Protein AF-A0A9W9YBK8-F1 (afdb_monomer)

pLDDT: mean 87.6, std 11.8, range [41.81, 98.38]

Sequence (133 aa):
MKNLILNNDNARAKYKDNEAVKKGFDMFDSCMDEERIENLGAAPLFELIKEYGSWNVTDGNWTEESWDFMDTFVKIQKHLSIAPLFNMYVSADLKDSTKNIIVLDQSGLAISPEAFLKNTSYHIKVGDALAVI

Foldseek 3Di:
DCVVQVDCVVVCVVCVVPPVVVVVNVVVVVVPPVVVPVVCDCVVVVVVCVVLQHDCPPDVPRDPVSDDPVSSQCCCCVPVVAHPAWHWDWAADPVGNVDIDIDIGGHDDPDDPVLCPDPDPVSVVVNVVVVVD

Solvent-accessible surface area (backbone atoms only — not comparable to full-atom values): 8230 Å² total; per-residue (Å²): 107,66,80,72,65,77,77,33,65,67,58,51,64,72,37,68,88,37,66,72,58,43,52,54,50,53,54,49,53,64,71,67,43,52,68,61,51,62,74,52,55,66,52,68,58,55,54,49,43,52,75,59,65,51,48,67,90,87,33,90,82,57,49,74,91,80,46,59,67,67,63,38,53,51,47,43,33,72,76,67,72,44,42,94,72,52,30,75,48,80,43,63,31,92,92,44,74,93,40,73,39,82,45,78,43,81,35,77,64,100,56,55,71,68,52,70,73,37,87,45,82,65,35,46,54,55,51,58,63,60,75,75,114

Nearest PDB structures (foldseek):
  6svy-assembly1_A  TM=8.671E-01  e=7.787E-04  Homo sapiens
  6zu5-assembly1_LDD  TM=4.624E-01  e=1.833E+00  Paranosema locustae
  4gyi-assembly1_A  TM=2.522E-01  e=3.909E+00  Thermochaetoides thermophila DSM 1495
  8fqc-assembly1_H1  TM=2.690E-01  e=4.723E+00  Agrobacterium phage Milano

Secondary structure (DSSP, 8-state):
-HHHHTT-HHHHHHTTT-HHHHHHHHHHHHHH-HHHHHHHTTHHHHHHHHHTT--TTT-TT--GGG--HHHHHHHIIIII---SSEEEEEEEETTEEEEEEEEEEEPPPSS-HHHHH--SHHHHHHHHHHTT-

Organism: NCBI:txid174260

Radius of gyration: 21.14 Å; Cα contacts (8 Å, |Δi|>4): 80; chains: 1; bounding box: 48×43×47 Å

Structure (mmCIF, N/CA/C/O backbone):
data_AF-A0A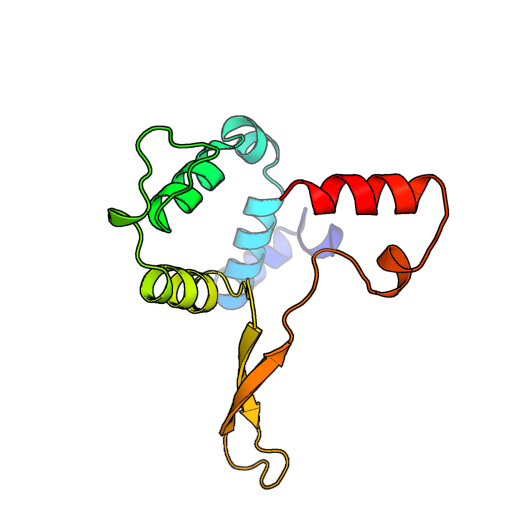9W9YBK8-F1
#
_entry.id   AF-A0A9W9YBK8-F1
#
loop_
_atom_site.group_PDB
_atom_site.id
_atom_site.type_symbol
_atom_site.label_atom_id
_atom_site.label_alt_id
_atom_site.label_comp_id
_atom_site.label_asym_id
_atom_site.label_entity_id
_atom_site.label_seq_id
_atom_site.pdbx_PDB_ins_code
_atom_site.Cartn_x
_atom_site.Cartn_y
_atom_site.Cartn_z
_atom_site.occupancy
_atom_site.B_iso_or_equiv
_atom_site.auth_seq_id
_atom_site.auth_comp_id
_atom_site.auth_asym_id
_atom_site.auth_atom_id
_atom_site.pdbx_PDB_model_num
ATOM 1 N N . MET A 1 1 ? 15.445 11.865 -14.496 1.00 50.84 1 MET A N 1
ATOM 2 C CA . MET A 1 1 ? 14.641 10.663 -14.822 1.00 50.84 1 MET A CA 1
ATOM 3 C C . MET A 1 1 ? 13.690 10.878 -15.990 1.00 50.84 1 MET A C 1
ATOM 5 O O . MET A 1 1 ? 13.798 10.103 -16.925 1.00 50.84 1 MET A O 1
ATOM 9 N N . LYS A 1 2 ? 12.853 11.931 -16.009 1.00 49.97 2 LYS A N 1
ATOM 10 C CA . LYS A 1 2 ? 11.950 12.248 -17.140 1.00 49.97 2 LYS A CA 1
ATOM 11 C C . LYS A 1 2 ? 12.593 12.057 -18.531 1.00 49.97 2 LYS A C 1
ATOM 13 O O . LYS A 1 2 ? 12.100 11.258 -19.311 1.00 49.97 2 LYS A O 1
ATOM 18 N N . ASN A 1 3 ? 13.762 12.645 -18.793 1.00 53.19 3 ASN A N 1
ATOM 19 C CA . ASN A 1 3 ? 14.440 12.542 -20.102 1.00 53.19 3 ASN A CA 1
ATOM 20 C C . ASN A 1 3 ? 15.074 11.170 -20.415 1.00 53.19 3 ASN A C 1
ATOM 22 O O . ASN A 1 3 ? 15.445 10.918 -21.555 1.00 53.19 3 ASN A O 1
ATOM 26 N N . LEU A 1 4 ? 15.231 10.290 -19.420 1.00 58.53 4 LEU A N 1
ATOM 27 C CA . LEU A 1 4 ? 15.744 8.929 -19.623 1.00 58.53 4 LEU A CA 1
ATOM 28 C C . LEU A 1 4 ? 14.628 7.948 -20.010 1.00 58.53 4 LEU A C 1
ATOM 30 O O . LEU A 1 4 ? 14.935 6.906 -20.581 1.00 58.53 4 LEU A O 1
ATOM 34 N N . ILE A 1 5 ? 13.366 8.279 -19.701 1.00 66.06 5 ILE A N 1
ATOM 35 C CA . ILE A 1 5 ? 12.229 7.353 -19.795 1.00 66.06 5 ILE A CA 1
ATOM 36 C C . ILE A 1 5 ? 11.135 7.850 -20.758 1.00 66.06 5 ILE A C 1
ATOM 38 O O . ILE A 1 5 ? 10.588 7.045 -21.511 1.00 66.06 5 ILE A O 1
ATOM 42 N N . LEU A 1 6 ? 10.850 9.160 -20.786 1.00 60.09 6 LEU A N 1
ATOM 43 C CA . LEU A 1 6 ? 9.716 9.719 -21.537 1.00 60.09 6 LEU A CA 1
ATOM 44 C C . LEU A 1 6 ? 9.858 9.624 -23.053 1.00 60.09 6 LEU A C 1
ATOM 46 O O . LEU A 1 6 ? 8.844 9.519 -23.716 1.00 60.09 6 LEU A O 1
ATOM 50 N N . ASN A 1 7 ? 11.073 9.675 -23.605 1.00 63.00 7 ASN A N 1
ATOM 51 C CA . ASN A 1 7 ? 11.285 9.795 -25.055 1.00 63.00 7 ASN A CA 1
ATOM 52 C C . ASN A 1 7 ? 12.605 9.140 -25.485 1.00 63.00 7 ASN A C 1
ATOM 54 O O . ASN A 1 7 ? 13.448 9.765 -26.129 1.00 63.00 7 ASN A O 1
ATOM 58 N N . ASN A 1 8 ? 12.851 7.906 -25.044 1.00 74.50 8 ASN A N 1
AT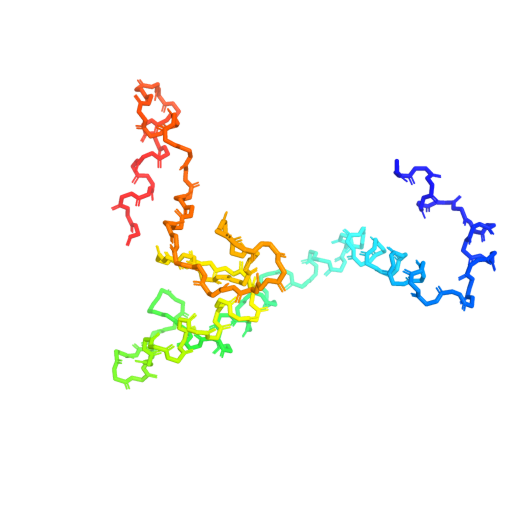OM 59 C CA . ASN A 1 8 ? 14.075 7.191 -25.394 1.00 74.50 8 ASN A CA 1
ATOM 60 C C . ASN A 1 8 ? 13.760 5.831 -26.017 1.00 74.50 8 ASN A C 1
ATOM 62 O O . ASN A 1 8 ? 14.014 4.780 -25.425 1.00 74.50 8 ASN A O 1
ATOM 66 N N . ASP A 1 9 ? 13.225 5.870 -27.238 1.00 82.44 9 ASP A N 1
ATOM 67 C CA . ASP A 1 9 ? 12.921 4.679 -28.041 1.00 82.44 9 ASP A CA 1
ATOM 68 C C . ASP A 1 9 ? 14.153 3.793 -28.226 1.00 82.44 9 ASP A C 1
ATOM 70 O O . ASP A 1 9 ? 14.055 2.569 -28.203 1.00 82.44 9 ASP A O 1
ATOM 74 N N . ASN A 1 10 ? 15.342 4.399 -28.296 1.00 86.06 10 ASN A N 1
ATOM 75 C CA . ASN A 1 10 ? 16.607 3.674 -28.355 1.00 86.06 10 ASN A CA 1
ATOM 76 C C . ASN A 1 10 ? 16.856 2.849 -27.083 1.00 86.06 10 ASN A C 1
ATOM 78 O O . ASN A 1 10 ? 17.287 1.700 -27.171 1.00 86.06 10 ASN A O 1
ATOM 82 N N . ALA A 1 11 ? 16.576 3.397 -25.898 1.00 84.19 11 ALA A N 1
ATOM 83 C CA . ALA A 1 11 ? 16.684 2.661 -24.639 1.00 84.19 11 ALA A CA 1
ATOM 84 C C . ALA A 1 11 ? 15.615 1.565 -24.530 1.00 84.19 11 ALA A C 1
ATOM 86 O O . ALA A 1 11 ? 15.935 0.448 -24.123 1.00 84.19 11 ALA A O 1
ATOM 87 N N . ARG A 1 12 ? 14.375 1.847 -24.943 1.00 86.31 12 ARG A N 1
ATOM 88 C CA . ARG A 1 12 ? 13.284 0.858 -24.952 1.00 86.31 12 ARG A CA 1
ATOM 89 C C . ARG A 1 12 ? 13.580 -0.302 -25.899 1.00 86.31 12 ARG A C 1
ATOM 91 O O . ARG A 1 12 ? 13.467 -1.457 -25.501 1.00 86.31 12 ARG A O 1
ATOM 98 N N . ALA A 1 13 ? 14.068 -0.011 -27.103 1.00 89.56 13 ALA A N 1
ATOM 99 C CA . ALA A 1 13 ? 14.500 -1.020 -28.065 1.00 89.56 13 ALA A CA 1
ATOM 100 C C . ALA A 1 13 ? 15.706 -1.824 -27.555 1.00 89.56 13 ALA A C 1
ATOM 102 O O . ALA A 1 13 ? 15.730 -3.047 -27.687 1.00 89.56 13 ALA A O 1
ATOM 103 N N . LYS A 1 14 ? 16.686 -1.154 -26.931 1.00 89.88 14 LYS A N 1
ATOM 104 C CA . LYS A 1 14 ? 17.879 -1.797 -26.361 1.00 89.88 14 LYS A CA 1
ATOM 105 C C . LYS A 1 14 ? 17.538 -2.799 -25.254 1.00 89.88 14 LYS A C 1
ATOM 107 O O . LYS A 1 14 ? 18.202 -3.826 -25.156 1.00 89.88 14 LYS A O 1
ATOM 112 N N . TYR A 1 15 ? 16.541 -2.502 -24.422 1.00 90.19 15 TYR A N 1
ATOM 113 C CA . TYR A 1 15 ? 16.177 -3.322 -23.261 1.00 90.19 15 TYR A CA 1
ATOM 114 C C . TYR A 1 15 ? 14.862 -4.090 -23.430 1.00 90.19 15 TYR A C 1
ATOM 116 O O . TYR A 1 15 ? 14.315 -4.570 -22.441 1.00 90.19 15 TYR A O 1
ATOM 124 N N . LYS A 1 16 ? 14.368 -4.250 -24.664 1.00 87.81 16 LYS A N 1
ATOM 125 C CA . LYS A 1 16 ? 13.088 -4.917 -24.956 1.00 87.81 16 LYS A CA 1
ATOM 126 C C . LYS A 1 16 ? 12.978 -6.337 -24.374 1.00 87.81 16 LYS A C 1
ATOM 128 O O . LYS A 1 16 ? 11.890 -6.748 -23.985 1.00 87.81 16 LYS A O 1
ATOM 133 N N . ASP A 1 17 ? 14.107 -7.045 -24.283 1.00 94.69 17 ASP A N 1
ATOM 134 C CA . ASP A 1 17 ? 14.197 -8.429 -23.798 1.00 94.69 17 ASP A CA 1
ATOM 135 C C . ASP A 1 17 ? 14.614 -8.510 -22.311 1.00 94.69 17 ASP A C 1
ATOM 137 O O . ASP A 1 17 ? 14.787 -9.597 -21.766 1.00 94.69 17 ASP A O 1
ATOM 141 N N . ASN A 1 18 ? 14.796 -7.369 -21.631 1.00 95.38 18 ASN A N 1
ATOM 142 C CA . ASN A 1 18 ? 15.097 -7.317 -20.201 1.00 95.38 18 ASN A CA 1
ATOM 143 C C . ASN A 1 18 ? 13.814 -7.041 -19.407 1.00 95.38 18 ASN A C 1
ATOM 145 O O . ASN A 1 18 ? 13.344 -5.905 -19.337 1.00 95.38 18 ASN A O 1
ATOM 149 N N . GLU A 1 19 ? 13.271 -8.076 -18.764 1.00 95.56 19 GLU A N 1
ATOM 150 C CA . GLU A 1 19 ? 12.003 -7.978 -18.032 1.00 95.56 19 GLU A CA 1
ATOM 151 C C . GLU A 1 19 ? 12.018 -6.952 -16.894 1.00 95.56 19 GLU A C 1
ATOM 153 O O . GLU A 1 19 ? 11.025 -6.257 -16.681 1.00 95.56 19 GLU A O 1
ATOM 158 N N . ALA A 1 20 ? 13.127 -6.841 -16.158 1.00 93.69 20 ALA A N 1
ATOM 159 C CA . ALA A 1 20 ? 13.227 -5.908 -15.039 1.00 93.69 20 ALA A CA 1
ATOM 160 C C . ALA A 1 20 ? 13.154 -4.455 -15.526 1.00 93.69 20 ALA A C 1
ATOM 162 O O . ALA A 1 20 ? 12.437 -3.635 -14.953 1.00 93.69 20 ALA A O 1
ATOM 163 N N . VAL A 1 21 ? 13.851 -4.151 -16.623 1.00 90.94 21 VAL A N 1
ATOM 164 C CA . VAL A 1 21 ? 13.817 -2.820 -17.239 1.00 90.94 21 VAL A CA 1
ATOM 165 C C . VAL A 1 21 ? 12.450 -2.549 -17.866 1.00 90.94 21 VAL A C 1
ATOM 167 O O . VAL A 1 21 ? 11.913 -1.456 -17.693 1.00 90.94 21 VAL A O 1
ATOM 170 N N . LYS A 1 22 ? 11.849 -3.551 -18.519 1.00 90.75 22 LYS A N 1
ATOM 171 C CA . LYS A 1 22 ? 10.504 -3.446 -19.090 1.00 90.75 22 LYS A CA 1
ATOM 172 C C . LYS A 1 22 ? 9.455 -3.101 -18.030 1.00 90.75 22 LYS A C 1
ATOM 174 O O . LYS A 1 22 ? 8.710 -2.154 -18.231 1.00 90.75 22 LYS A O 1
ATOM 179 N N . LYS A 1 23 ? 9.453 -3.769 -16.870 1.00 93.31 23 LYS A N 1
ATOM 180 C CA . LYS A 1 23 ? 8.540 -3.433 -15.758 1.00 93.31 23 LYS A CA 1
ATOM 181 C C . LYS A 1 23 ? 8.714 -1.995 -15.267 1.00 93.31 23 LYS A C 1
ATOM 183 O O . LYS A 1 23 ? 7.733 -1.349 -14.922 1.00 93.31 23 LYS A O 1
ATOM 188 N N . GLY A 1 24 ? 9.948 -1.486 -15.253 1.00 90.50 24 GLY A N 1
ATOM 189 C CA . GLY A 1 24 ? 10.216 -0.084 -14.928 1.00 90.50 24 GLY A CA 1
ATOM 190 C C . GLY A 1 24 ? 9.605 0.886 -15.944 1.00 90.50 24 GLY A C 1
ATOM 191 O O . GLY A 1 24 ? 9.051 1.909 -15.548 1.00 90.50 24 GLY A O 1
ATOM 192 N N . PHE A 1 25 ? 9.672 0.552 -17.236 1.00 89.56 25 PHE A N 1
ATOM 193 C CA . PHE A 1 25 ? 9.008 1.313 -18.29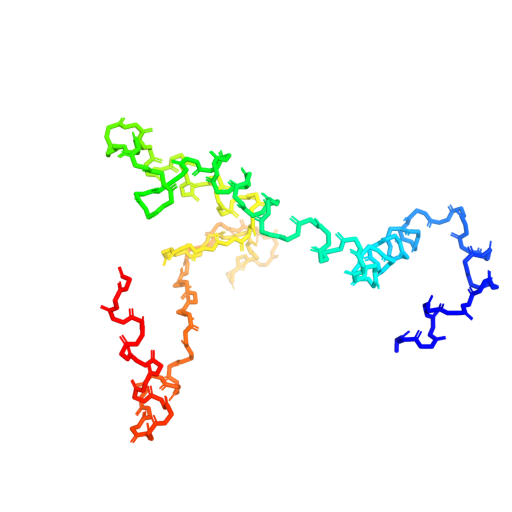6 1.00 89.56 25 PHE A CA 1
ATOM 194 C C . PHE A 1 25 ? 7.483 1.230 -18.208 1.00 89.56 25 PHE A C 1
ATOM 196 O O . PHE A 1 25 ? 6.841 2.273 -18.220 1.00 89.56 25 PHE A O 1
ATOM 203 N N . ASP A 1 26 ? 6.920 0.035 -18.038 1.00 91.19 26 ASP A N 1
ATOM 204 C CA . ASP A 1 26 ? 5.471 -0.167 -17.932 1.00 91.19 26 ASP A CA 1
ATOM 205 C C . ASP A 1 26 ? 4.896 0.574 -16.710 1.00 91.19 26 ASP A C 1
ATOM 207 O O . ASP A 1 26 ? 3.877 1.256 -16.816 1.00 91.19 26 ASP A O 1
ATOM 211 N N . MET A 1 27 ? 5.580 0.510 -15.557 1.00 92.94 27 MET A N 1
ATOM 212 C CA . MET A 1 27 ? 5.190 1.259 -14.357 1.00 92.94 27 MET A CA 1
ATOM 213 C C . MET A 1 27 ? 5.201 2.762 -14.629 1.00 92.94 27 MET A C 1
ATOM 215 O O . MET A 1 27 ? 4.240 3.454 -14.307 1.00 92.94 27 MET A O 1
ATOM 219 N N . PHE A 1 28 ? 6.260 3.262 -15.266 1.00 90.19 28 PHE A N 1
ATOM 220 C CA . PHE A 1 28 ? 6.354 4.669 -15.620 1.00 90.19 28 PHE A CA 1
ATOM 221 C C . PHE A 1 28 ? 5.232 5.108 -16.569 1.00 90.19 28 PHE A C 1
ATOM 223 O O . PHE A 1 28 ? 4.576 6.108 -16.294 1.00 90.19 28 PHE A O 1
ATOM 230 N N . ASP A 1 29 ? 4.991 4.364 -17.649 1.00 90.56 29 ASP A N 1
ATOM 231 C CA . ASP A 1 29 ? 3.964 4.696 -18.640 1.00 90.56 29 ASP A CA 1
ATOM 232 C C . ASP A 1 29 ? 2.571 4.694 -18.000 1.00 90.56 29 ASP A C 1
ATOM 234 O O . ASP A 1 29 ? 1.803 5.630 -18.207 1.00 90.56 29 ASP A O 1
ATOM 238 N N . SER A 1 30 ? 2.287 3.716 -17.132 1.00 93.94 30 SER A N 1
ATOM 239 C CA . SER A 1 30 ? 1.025 3.663 -16.385 1.00 93.94 30 SER A CA 1
ATOM 240 C C . SER A 1 30 ? 0.821 4.860 -15.449 1.00 93.94 30 SER A C 1
ATOM 242 O O . SER A 1 30 ? -0.306 5.310 -15.278 1.00 93.94 30 SER A O 1
ATOM 244 N N . CYS A 1 31 ? 1.898 5.402 -14.867 1.00 93.25 31 CYS A N 1
ATOM 245 C CA . CYS A 1 31 ? 1.826 6.584 -14.006 1.00 93.25 31 CYS A CA 1
ATOM 246 C C . CYS A 1 31 ? 1.699 7.895 -14.792 1.00 93.25 31 CYS A C 1
ATOM 248 O O . CYS A 1 31 ? 1.257 8.888 -14.223 1.00 93.25 31 CYS A O 1
ATOM 250 N N . MET A 1 32 ? 2.140 7.925 -16.052 1.00 92.25 32 MET A N 1
ATOM 251 C CA . MET A 1 32 ? 2.121 9.132 -16.884 1.00 92.25 32 MET A CA 1
ATOM 252 C C . MET A 1 32 ? 0.879 9.237 -17.777 1.00 92.25 32 MET A C 1
ATOM 254 O O . MET A 1 32 ? 0.654 10.296 -18.362 1.00 92.25 32 MET A O 1
ATOM 258 N N . ASP A 1 33 ? 0.084 8.172 -17.894 1.00 94.88 33 ASP A N 1
ATOM 259 C CA . ASP A 1 33 ? -1.212 8.172 -18.579 1.00 94.88 33 ASP A CA 1
ATOM 260 C C . ASP A 1 33 ? -2.287 8.863 -17.713 1.00 94.88 33 ASP A C 1
ATOM 262 O O . ASP A 1 33 ? -3.190 8.238 -17.154 1.00 94.88 33 ASP A O 1
ATOM 266 N N . GLU A 1 34 ? -2.143 10.183 -17.560 1.00 96.00 34 GLU A N 1
ATOM 267 C CA . GLU A 1 34 ? -3.043 11.022 -16.760 1.00 96.00 34 GLU A CA 1
ATOM 268 C C . GLU A 1 34 ? -4.484 10.976 -17.293 1.00 96.00 34 GLU A C 1
ATOM 270 O O . GLU A 1 34 ? -5.423 10.926 -16.505 1.00 96.00 34 GLU A O 1
ATOM 275 N N . GLU A 1 35 ? -4.683 10.905 -18.615 1.00 97.75 35 GLU A N 1
ATOM 276 C CA . GLU A 1 35 ? -6.020 10.808 -19.218 1.00 97.75 35 GLU A CA 1
ATOM 277 C C . GLU A 1 35 ? -6.758 9.549 -18.745 1.00 97.75 35 GLU A C 1
ATOM 279 O O . GLU A 1 35 ? -7.925 9.612 -18.348 1.00 97.75 35 GLU A O 1
ATOM 284 N N . ARG A 1 36 ? -6.084 8.394 -18.736 1.00 97.31 36 ARG A N 1
ATOM 285 C CA . ARG A 1 36 ? -6.665 7.161 -18.197 1.00 97.31 36 ARG A CA 1
ATOM 286 C C . ARG A 1 36 ? -6.965 7.270 -16.705 1.00 97.31 36 ARG A C 1
ATOM 288 O O . ARG A 1 36 ? -8.011 6.780 -16.279 1.00 97.31 36 ARG A O 1
ATOM 295 N N . ILE A 1 37 ? -6.065 7.869 -15.925 1.00 98.06 37 ILE A N 1
ATOM 296 C CA . ILE A 1 37 ? -6.247 8.056 -14.478 1.00 98.06 37 ILE A CA 1
ATOM 297 C C . ILE A 1 37 ? -7.497 8.904 -14.206 1.00 98.06 37 ILE A C 1
ATOM 299 O O . ILE A 1 37 ? -8.361 8.482 -13.437 1.00 98.06 37 ILE A O 1
ATOM 303 N N . GLU A 1 38 ? -7.649 10.036 -14.895 1.00 98.12 38 GLU A N 1
ATOM 304 C CA . GLU A 1 38 ? -8.813 10.920 -14.750 1.00 98.12 38 GLU A CA 1
ATOM 305 C C . GLU A 1 38 ? -10.116 10.248 -15.206 1.00 98.12 38 GLU A C 1
ATOM 307 O O . GLU A 1 38 ? -11.145 10.366 -14.541 1.00 98.12 38 GLU A O 1
ATOM 312 N N . ASN A 1 39 ? -10.075 9.468 -16.291 1.00 98.38 39 ASN A N 1
ATOM 313 C CA . ASN A 1 39 ? -11.238 8.716 -16.769 1.00 98.38 39 ASN A CA 1
ATOM 314 C C . ASN A 1 39 ? -11.708 7.635 -15.775 1.00 98.38 39 ASN A C 1
ATOM 316 O O . ASN A 1 39 ? -12.904 7.348 -15.707 1.00 98.38 39 ASN A O 1
ATOM 320 N N . LEU A 1 40 ? -10.792 7.016 -15.020 1.00 98.12 40 LEU A N 1
ATOM 321 C CA . LEU A 1 40 ? -11.125 6.034 -13.978 1.00 98.12 40 LEU A CA 1
ATOM 322 C C . LEU A 1 40 ? -11.635 6.697 -12.689 1.00 98.12 40 LEU A C 1
ATOM 324 O O . LEU A 1 40 ? -12.447 6.106 -11.968 1.00 98.12 40 LEU A O 1
ATOM 328 N N . GLY A 1 41 ? -11.158 7.906 -12.386 1.00 97.69 41 GLY A N 1
ATOM 329 C CA . GLY A 1 41 ? -11.500 8.638 -11.171 1.00 97.69 41 GLY A CA 1
ATOM 330 C C . GLY A 1 41 ? -11.252 7.814 -9.900 1.00 97.69 41 GLY A C 1
ATOM 331 O O . GLY A 1 41 ? -10.251 7.113 -9.767 1.00 97.69 41 GLY A O 1
ATOM 332 N N . ALA A 1 42 ? -12.189 7.871 -8.950 1.00 96.44 42 ALA A N 1
ATOM 333 C CA . ALA A 1 42 ? -12.082 7.165 -7.668 1.00 96.44 42 ALA A CA 1
ATOM 334 C C . ALA A 1 42 ? -12.495 5.679 -7.717 1.00 96.44 42 ALA A C 1
ATOM 336 O O . ALA A 1 42 ? -12.409 4.994 -6.696 1.00 96.44 42 ALA A O 1
ATOM 337 N N . ALA A 1 43 ? -12.954 5.163 -8.863 1.00 97.38 43 ALA A N 1
ATOM 338 C CA . ALA A 1 43 ? -13.503 3.808 -8.949 1.00 97.38 43 ALA A CA 1
ATOM 339 C C . ALA A 1 43 ? -12.520 2.709 -8.483 1.00 97.38 43 ALA A C 1
ATOM 341 O O . ALA A 1 43 ? -12.929 1.900 -7.647 1.00 97.38 43 ALA A O 1
ATOM 342 N N . PRO A 1 44 ? -11.226 2.714 -8.882 1.00 97.31 44 PRO A N 1
ATOM 343 C CA . PRO A 1 44 ? -10.270 1.706 -8.412 1.00 97.31 44 PRO A CA 1
ATOM 344 C C . PRO A 1 44 ? -10.087 1.709 -6.888 1.00 97.31 44 PRO A C 1
ATOM 346 O O . PRO A 1 44 ? -9.891 0.660 -6.279 1.00 97.31 44 PRO A O 1
ATOM 349 N N . LEU A 1 45 ? -10.179 2.883 -6.252 1.00 96.00 45 LEU A N 1
ATOM 350 C CA . LEU A 1 45 ? -10.067 3.004 -4.800 1.00 96.00 45 LEU A CA 1
ATOM 351 C C . LEU A 1 45 ? -11.300 2.432 -4.089 1.00 96.00 45 LEU A C 1
ATOM 353 O O . LEU A 1 45 ? -11.150 1.744 -3.084 1.00 96.00 45 LEU A O 1
ATOM 357 N N . PHE A 1 46 ? -12.509 2.677 -4.601 1.00 96.12 46 PHE A N 1
ATOM 358 C CA . PHE A 1 46 ? -13.726 2.101 -4.018 1.00 96.12 46 PHE A CA 1
ATOM 359 C C . PHE A 1 46 ? -13.781 0.578 -4.161 1.00 96.12 46 PHE A C 1
ATOM 361 O O . PHE A 1 46 ? -14.215 -0.107 -3.233 1.00 96.12 46 PHE A O 1
ATOM 368 N N . GLU A 1 47 ? -13.315 0.043 -5.290 1.00 96.38 47 GLU A N 1
ATOM 369 C CA . GLU A 1 47 ? -13.167 -1.403 -5.480 1.00 96.38 47 GLU A CA 1
ATOM 370 C C . GLU A 1 47 ? -12.193 -1.997 -4.459 1.00 96.38 47 GLU A C 1
ATOM 372 O O . GLU A 1 47 ? -12.523 -2.994 -3.813 1.00 96.38 47 GLU A O 1
ATOM 377 N N . LEU A 1 48 ? -11.053 -1.333 -4.235 1.00 96.06 48 LEU A N 1
ATOM 378 C CA . LEU A 1 48 ? -10.083 -1.743 -3.224 1.00 96.06 48 LEU A CA 1
ATOM 379 C C . LEU A 1 48 ? -10.675 -1.687 -1.808 1.00 96.06 48 LEU A C 1
ATOM 381 O O . LEU A 1 48 ? -10.575 -2.654 -1.065 1.00 96.06 48 LEU A O 1
ATOM 385 N N . ILE A 1 49 ? -11.348 -0.600 -1.420 1.00 94.44 49 ILE A N 1
ATOM 386 C CA . ILE A 1 49 ? -11.991 -0.493 -0.095 1.00 94.44 49 ILE A CA 1
ATOM 387 C C . ILE A 1 49 ? -12.969 -1.654 0.129 1.00 94.44 49 ILE A C 1
ATOM 389 O O . ILE A 1 49 ? -12.978 -2.267 1.198 1.00 94.44 49 ILE A O 1
ATOM 393 N N . LYS A 1 50 ? -13.757 -2.001 -0.894 1.00 93.25 50 LYS A N 1
ATOM 394 C CA . LYS A 1 50 ? -14.704 -3.117 -0.834 1.00 93.25 50 LYS A CA 1
ATOM 395 C C . LYS A 1 50 ? -14.009 -4.475 -0.692 1.00 93.25 50 LYS A C 1
ATOM 397 O O . LYS A 1 50 ? -14.484 -5.311 0.071 1.00 93.25 50 LYS A O 1
ATOM 402 N N . GLU A 1 51 ? -12.900 -4.699 -1.399 1.00 93.56 51 GLU A N 1
ATOM 403 C CA . GLU A 1 51 ? -12.104 -5.933 -1.297 1.00 93.56 51 GLU A CA 1
ATOM 404 C C . GLU A 1 51 ? -11.577 -6.166 0.130 1.00 93.56 51 GLU A C 1
ATOM 406 O O . GLU A 1 51 ? -11.517 -7.307 0.592 1.00 93.56 51 GLU A O 1
ATOM 411 N N . TYR A 1 52 ? -11.263 -5.090 0.856 1.00 93.69 52 TYR A N 1
ATOM 412 C CA . TYR A 1 52 ? -10.698 -5.139 2.209 1.00 93.69 52 TYR A CA 1
ATOM 413 C C . TYR A 1 52 ? -11.747 -4.956 3.320 1.00 93.69 52 TYR A C 1
ATOM 415 O O . TYR A 1 52 ? -11.418 -4.537 4.426 1.00 93.69 52 TYR A O 1
ATOM 423 N N . GLY A 1 53 ? -13.010 -5.305 3.054 1.00 90.25 53 GLY A N 1
ATOM 424 C CA . GLY A 1 53 ? -14.055 -5.386 4.083 1.00 90.25 53 GLY A CA 1
ATOM 425 C C . GLY A 1 53 ? -14.906 -4.128 4.255 1.00 90.25 53 GLY A C 1
ATOM 426 O O . GLY A 1 53 ? -15.815 -4.135 5.083 1.00 90.25 53 GLY A O 1
ATOM 427 N N . SER A 1 54 ? -14.685 -3.093 3.436 1.00 93.19 54 SER A N 1
ATOM 428 C CA . SER A 1 54 ? -15.466 -1.851 3.437 1.00 93.19 54 SER A CA 1
ATOM 429 C C . SER A 1 54 ? -15.440 -1.110 4.789 1.00 93.19 54 SER A C 1
ATOM 431 O O . SER A 1 54 ? -14.644 -1.412 5.678 1.00 93.19 54 SER A O 1
ATOM 433 N N . TRP A 1 55 ? -16.271 -0.077 4.916 1.00 92.81 55 TRP A N 1
ATOM 434 C CA . TRP A 1 55 ? -16.435 0.750 6.116 1.00 92.81 55 TRP A CA 1
ATOM 435 C C . TRP A 1 55 ? -17.767 1.511 6.072 1.00 92.81 55 TRP A C 1
ATOM 437 O O . TRP A 1 55 ? -18.362 1.694 5.006 1.00 92.81 55 TRP A O 1
ATOM 447 N N . ASN A 1 56 ? -18.210 2.026 7.218 1.00 93.06 56 ASN A N 1
ATOM 448 C CA . ASN A 1 56 ? -19.497 2.718 7.339 1.00 93.06 56 ASN A CA 1
ATOM 449 C C . ASN A 1 56 ? -19.601 4.047 6.561 1.00 93.06 56 ASN A C 1
ATOM 451 O O . ASN A 1 56 ? -20.708 4.518 6.313 1.00 93.06 56 ASN A O 1
ATOM 455 N N . VAL A 1 57 ? -18.477 4.667 6.183 1.00 91.00 57 VAL A N 1
ATOM 456 C CA . VAL A 1 57 ? -18.470 5.996 5.548 1.00 91.00 57 VAL A CA 1
ATOM 457 C C . VAL A 1 57 ? -18.986 5.929 4.111 1.00 91.00 57 VAL A C 1
ATOM 459 O O . VAL A 1 57 ? -19.699 6.828 3.671 1.00 91.00 57 VAL A O 1
ATOM 462 N N . THR A 1 58 ? -18.629 4.879 3.366 1.00 90.12 58 THR A N 1
ATOM 463 C CA . THR A 1 58 ? -19.010 4.740 1.946 1.00 90.12 58 THR A CA 1
ATOM 464 C C . THR A 1 58 ? -19.980 3.595 1.685 1.00 90.12 58 THR A C 1
ATOM 466 O O . THR A 1 58 ? -20.482 3.485 0.569 1.00 90.12 58 THR A O 1
ATOM 469 N N . ASP A 1 59 ? -20.250 2.747 2.679 1.00 91.56 59 ASP A N 1
ATOM 470 C CA . ASP A 1 59 ? -21.160 1.612 2.559 1.00 91.56 59 ASP A CA 1
ATOM 471 C C . ASP A 1 59 ? -22.169 1.599 3.710 1.00 91.56 59 ASP A C 1
ATOM 473 O O . ASP A 1 59 ? -21.870 1.203 4.834 1.00 91.56 59 ASP A O 1
ATOM 477 N N . GLY A 1 60 ? -23.399 2.024 3.413 1.00 90.94 60 GLY A N 1
ATOM 478 C CA . GLY A 1 60 ? -24.484 2.075 4.394 1.00 90.94 60 GLY A CA 1
ATOM 479 C C . GLY A 1 60 ? -24.990 0.705 4.857 1.00 90.94 60 GLY A C 1
ATOM 480 O O . GLY A 1 60 ? -25.781 0.654 5.794 1.00 90.94 60 GLY A O 1
ATOM 481 N N . ASN A 1 61 ? -24.561 -0.388 4.217 1.00 91.25 61 ASN A N 1
ATOM 482 C CA . ASN A 1 61 ? -24.892 -1.749 4.645 1.00 91.25 61 ASN A CA 1
ATOM 483 C C . ASN A 1 61 ? -23.801 -2.374 5.520 1.00 91.25 61 ASN A C 1
ATOM 485 O O . ASN A 1 61 ? -23.976 -3.501 5.982 1.00 91.25 61 ASN A O 1
ATOM 489 N N . TRP A 1 62 ? -22.678 -1.683 5.725 1.00 94.81 62 TRP A N 1
ATOM 490 C CA . TRP A 1 62 ? -21.607 -2.170 6.580 1.00 94.81 62 TRP A CA 1
ATOM 491 C C . TRP A 1 62 ? -22.095 -2.287 8.030 1.00 94.81 62 TRP A C 1
ATOM 493 O O . TRP A 1 62 ? -22.661 -1.338 8.580 1.00 94.81 62 TRP A O 1
ATOM 503 N N . THR A 1 63 ? -21.854 -3.437 8.663 1.00 94.25 63 THR A N 1
ATOM 504 C CA . THR A 1 63 ? -22.085 -3.639 10.102 1.00 94.25 63 THR A CA 1
ATOM 505 C C . THR A 1 63 ? -20.839 -4.190 10.778 1.00 94.25 63 THR A C 1
ATOM 507 O O . THR A 1 63 ? -20.029 -4.870 10.144 1.00 94.25 63 THR A O 1
ATOM 510 N N . GLU A 1 64 ? -20.706 -3.946 12.082 1.00 90.88 64 GLU A N 1
ATOM 511 C CA . GLU A 1 64 ? -19.603 -4.491 12.879 1.00 90.88 64 GLU A CA 1
ATOM 512 C C . GLU A 1 64 ? -19.565 -6.026 12.811 1.00 90.88 64 GLU A C 1
ATOM 514 O O . GLU A 1 64 ? -18.491 -6.601 12.675 1.00 90.88 64 GLU A O 1
ATOM 519 N N . GLU A 1 65 ? -20.721 -6.706 12.797 1.00 93.12 65 GLU A N 1
ATOM 520 C CA . GLU A 1 65 ? -20.747 -8.175 12.709 1.00 93.12 65 GLU A CA 1
ATOM 521 C C . GLU A 1 65 ? -20.292 -8.713 11.345 1.00 93.12 65 GLU A C 1
ATOM 523 O O . GLU A 1 65 ? -19.895 -9.874 11.240 1.00 93.12 65 GLU A O 1
ATOM 528 N N . SER A 1 66 ? -20.361 -7.893 10.292 1.00 87.75 66 SER A N 1
ATOM 529 C CA . SER A 1 66 ? -19.902 -8.262 8.948 1.00 87.75 66 SER A CA 1
ATOM 530 C C . SER A 1 66 ? -18.389 -8.097 8.755 1.00 87.75 66 SER A C 1
ATOM 532 O O . SER A 1 66 ? -17.866 -8.487 7.709 1.00 87.75 66 SER A O 1
ATOM 534 N N . TRP A 1 67 ? -17.685 -7.538 9.748 1.00 92.69 67 TRP A N 1
ATOM 535 C CA . TRP A 1 67 ? -16.291 -7.129 9.635 1.00 92.69 67 TRP A CA 1
ATOM 536 C C . TRP A 1 67 ? -15.384 -7.830 10.654 1.00 92.69 67 TRP A C 1
ATOM 538 O O . TRP A 1 67 ? -15.565 -7.720 11.864 1.00 92.69 67 TRP A O 1
ATOM 548 N N . ASP A 1 68 ? -14.358 -8.528 10.163 1.00 93.62 68 ASP A N 1
ATOM 549 C CA . ASP A 1 68 ? -13.330 -9.143 11.007 1.00 93.62 68 ASP A CA 1
ATOM 550 C C . ASP A 1 68 ? -12.101 -8.232 11.083 1.00 93.62 68 ASP A C 1
ATOM 552 O O . ASP A 1 68 ? -11.378 -8.035 10.097 1.00 93.62 68 ASP A O 1
ATOM 556 N N . PHE A 1 69 ? -11.859 -7.700 12.282 1.00 91.56 69 PHE A N 1
ATOM 557 C CA . PHE A 1 69 ? -10.723 -6.832 12.565 1.00 91.56 69 PHE A CA 1
ATOM 558 C C . PHE A 1 69 ? -9.379 -7.492 12.250 1.00 91.56 69 PHE A C 1
ATOM 560 O O . PHE A 1 69 ? -8.540 -6.883 11.586 1.00 91.56 69 PHE A O 1
ATOM 567 N N . MET A 1 70 ? -9.150 -8.719 12.724 1.00 92.88 70 MET A N 1
ATOM 568 C CA . MET A 1 70 ? -7.841 -9.364 12.617 1.00 92.88 70 MET A CA 1
ATOM 569 C C . MET A 1 70 ? -7.543 -9.771 11.178 1.00 92.88 70 MET A C 1
ATOM 571 O O . MET A 1 70 ? -6.426 -9.557 10.702 1.00 92.88 70 MET A O 1
ATOM 575 N N . ASP A 1 71 ? -8.533 -10.324 10.478 1.00 93.94 71 ASP A N 1
ATOM 576 C CA . ASP A 1 71 ? -8.398 -10.693 9.069 1.00 93.94 71 ASP A CA 1
ATOM 577 C C . ASP A 1 71 ? -8.139 -9.455 8.198 1.00 93.94 71 ASP A C 1
ATOM 579 O O . ASP A 1 71 ? -7.178 -9.429 7.423 1.00 93.94 71 ASP A O 1
ATOM 583 N N . THR A 1 72 ? -8.920 -8.389 8.391 1.00 93.56 72 THR A N 1
ATOM 584 C CA . THR A 1 72 ? -8.751 -7.135 7.645 1.00 93.56 72 THR A CA 1
ATOM 585 C C . THR A 1 72 ? -7.403 -6.483 7.939 1.00 93.56 72 THR A C 1
ATOM 587 O O . THR A 1 72 ? -6.674 -6.125 7.012 1.00 93.56 72 THR A O 1
ATOM 590 N N . PHE A 1 73 ? -7.023 -6.377 9.216 1.00 91.56 73 PHE A N 1
ATOM 591 C CA . PHE A 1 73 ? -5.749 -5.794 9.637 1.00 91.56 73 PHE A CA 1
ATOM 592 C C . PHE A 1 73 ? -4.555 -6.523 9.006 1.00 91.56 73 PHE A C 1
ATOM 594 O O . PHE A 1 73 ? -3.690 -5.892 8.392 1.00 91.56 73 PHE A O 1
ATOM 601 N N . VAL A 1 74 ? -4.533 -7.858 9.088 1.00 92.19 74 VAL A N 1
ATOM 602 C CA . VAL A 1 74 ? -3.452 -8.672 8.512 1.00 92.19 74 VAL A CA 1
ATOM 603 C C . VAL A 1 74 ? -3.428 -8.561 6.989 1.00 92.19 74 VAL A C 1
ATOM 605 O O . VAL A 1 74 ? -2.343 -8.448 6.411 1.00 92.19 74 VAL A O 1
ATOM 608 N N . LYS A 1 75 ? -4.590 -8.562 6.322 1.00 93.75 75 LYS A N 1
ATOM 609 C CA . LYS A 1 75 ? -4.676 -8.409 4.862 1.00 93.75 75 LYS A CA 1
ATOM 610 C C . LYS A 1 75 ? -4.131 -7.064 4.401 1.00 93.75 75 LYS A C 1
ATOM 612 O O . LYS A 1 75 ? -3.273 -7.049 3.518 1.00 93.75 75 LYS A O 1
ATOM 617 N N . ILE A 1 76 ? -4.578 -5.962 5.009 1.00 94.06 76 ILE A N 1
ATOM 618 C CA . ILE A 1 76 ? -4.116 -4.606 4.677 1.00 94.06 76 ILE A CA 1
ATOM 619 C C . ILE A 1 76 ? -2.596 -4.530 4.809 1.00 94.06 76 ILE A C 1
ATOM 621 O O . ILE A 1 76 ? -1.906 -4.117 3.877 1.00 94.06 76 ILE A O 1
ATOM 625 N N . GLN A 1 77 ? -2.050 -4.996 5.929 1.00 92.56 77 GLN A N 1
ATOM 626 C CA . GLN A 1 77 ? -0.617 -4.896 6.160 1.00 92.56 77 GLN A CA 1
ATOM 627 C C . GLN A 1 77 ? 0.206 -5.774 5.224 1.00 92.56 77 GLN A C 1
ATOM 629 O O . GLN A 1 77 ? 1.215 -5.329 4.677 1.00 92.56 77 GLN A O 1
ATOM 634 N N . LYS A 1 78 ? -0.239 -7.009 4.994 1.00 92.50 78 LYS A N 1
ATOM 635 C CA . LYS A 1 78 ? 0.468 -7.969 4.146 1.00 92.50 78 LYS A CA 1
ATOM 636 C C . LYS A 1 78 ? 0.445 -7.586 2.668 1.00 92.50 78 LYS A C 1
ATOM 638 O O . LYS A 1 78 ? 1.439 -7.802 1.979 1.00 92.50 78 LYS A O 1
ATOM 643 N N . HIS A 1 79 ? -0.686 -7.089 2.173 1.00 94.88 79 HIS A N 1
ATOM 644 C CA . HIS A 1 79 ? -0.903 -6.899 0.738 1.00 94.88 79 HIS A CA 1
ATOM 645 C C . HIS A 1 79 ? -0.730 -5.451 0.286 1.00 94.88 79 HIS A C 1
ATOM 647 O O . HIS A 1 79 ? -0.256 -5.228 -0.825 1.00 94.88 79 HIS A O 1
ATOM 653 N N . LEU A 1 80 ? -1.039 -4.477 1.146 1.00 93.50 80 LEU A N 1
ATOM 654 C CA . LEU A 1 80 ? -0.915 -3.053 0.823 1.00 93.50 80 LEU A CA 1
ATOM 655 C C . LEU A 1 80 ? 0.333 -2.409 1.434 1.00 93.50 80 LEU A C 1
ATOM 657 O O . LEU A 1 80 ? 0.651 -1.274 1.100 1.00 93.50 80 LEU A O 1
ATOM 661 N N . SER A 1 81 ? 1.064 -3.117 2.307 1.00 90.94 81 SER A N 1
ATOM 662 C CA . SER A 1 81 ? 2.187 -2.553 3.079 1.00 90.94 81 SER A CA 1
ATOM 663 C C . SER A 1 81 ? 1.792 -1.322 3.910 1.00 90.94 81 SER A C 1
ATOM 665 O O . SER A 1 81 ? 2.618 -0.449 4.174 1.00 90.94 81 SER A O 1
ATOM 667 N N . ILE A 1 82 ? 0.524 -1.244 4.323 1.00 90.75 82 ILE A N 1
ATOM 668 C CA . ILE A 1 82 ? -0.012 -0.178 5.177 1.00 90.75 82 ILE A CA 1
ATOM 669 C C . ILE A 1 82 ? -0.130 -0.723 6.598 1.00 90.75 82 ILE A C 1
ATOM 671 O O . ILE A 1 82 ? -0.680 -1.799 6.799 1.00 90.75 82 ILE A O 1
ATOM 675 N N . ALA A 1 83 ? 0.350 0.020 7.592 1.00 89.62 83 ALA A N 1
ATOM 676 C CA . ALA A 1 83 ? 0.250 -0.349 9.002 1.00 89.62 83 ALA A CA 1
ATOM 677 C C . ALA A 1 83 ? -0.740 0.592 9.717 1.00 89.62 83 ALA A C 1
ATOM 679 O O . ALA A 1 83 ? -0.346 1.687 10.106 1.00 89.62 83 ALA A O 1
ATOM 680 N N . PRO A 1 84 ? -2.023 0.236 9.899 1.00 84.31 84 PRO A N 1
ATOM 681 C CA . PRO A 1 84 ? -2.991 1.166 10.490 1.00 84.31 84 PRO A CA 1
ATOM 682 C C . PRO A 1 84 ? -2.745 1.466 11.977 1.00 84.31 84 PRO A C 1
ATOM 684 O O . PRO A 1 84 ? -3.000 2.576 12.425 1.00 84.31 84 PRO A O 1
ATOM 687 N N . LEU A 1 85 ? -2.246 0.486 12.744 1.00 88.00 85 LEU A N 1
ATOM 688 C CA . LEU A 1 85 ? -2.082 0.591 14.204 1.00 88.00 85 LEU A CA 1
ATOM 689 C C . LEU A 1 85 ? -0.620 0.456 14.633 1.00 88.00 85 LEU A C 1
ATOM 691 O O . LEU A 1 85 ? -0.034 1.375 15.200 1.00 88.00 85 LEU A O 1
ATOM 695 N N . PHE A 1 86 ? -0.015 -0.687 14.331 1.00 89.88 86 PHE A N 1
ATOM 696 C CA . PHE A 1 86 ? 1.396 -0.964 14.568 1.00 89.88 86 PHE A CA 1
ATOM 697 C C . PHE A 1 86 ? 1.996 -1.605 13.326 1.00 89.88 86 PHE A C 1
ATOM 699 O O . PHE A 1 86 ? 1.304 -2.263 12.545 1.00 89.88 86 PHE A O 1
ATOM 706 N N . ASN A 1 87 ? 3.291 -1.391 13.133 1.00 90.19 87 ASN A N 1
ATOM 707 C CA . ASN A 1 87 ? 4.020 -1.993 12.038 1.00 90.19 87 ASN A CA 1
ATOM 708 C C . ASN A 1 87 ? 4.596 -3.348 12.469 1.00 90.19 87 ASN A C 1
ATOM 710 O O . ASN A 1 87 ? 5.024 -3.534 13.603 1.00 90.19 87 ASN A O 1
ATOM 714 N N . MET A 1 88 ? 4.600 -4.290 11.540 1.00 92.06 88 MET A N 1
ATOM 715 C CA . MET A 1 88 ? 5.066 -5.655 11.673 1.00 92.06 88 MET A CA 1
ATOM 716 C C . MET A 1 88 ? 5.831 -5.986 10.402 1.00 92.06 88 MET A C 1
ATOM 718 O O . MET A 1 88 ? 5.274 -5.970 9.304 1.00 92.06 88 MET A O 1
ATOM 722 N N . TYR A 1 89 ? 7.117 -6.269 10.550 1.00 92.94 89 TYR A N 1
ATOM 723 C CA . TYR A 1 89 ? 7.996 -6.550 9.423 1.00 92.94 89 TYR A CA 1
ATOM 724 C C . TYR A 1 89 ? 9.099 -7.522 9.825 1.00 92.94 89 TYR A C 1
ATOM 726 O O . TYR A 1 89 ? 9.345 -7.768 11.006 1.00 92.94 89 TYR A O 1
ATOM 734 N N . VAL A 1 90 ? 9.753 -8.104 8.825 1.00 95.56 90 VAL A N 1
ATOM 735 C CA . VAL A 1 90 ? 10.905 -8.982 9.031 1.00 95.56 90 VAL A CA 1
ATOM 736 C C . VAL A 1 90 ? 12.173 -8.150 8.893 1.00 95.56 90 VAL A C 1
ATOM 738 O O . VAL A 1 90 ? 12.353 -7.460 7.891 1.00 95.56 90 VAL A O 1
ATOM 741 N N . SER A 1 91 ? 13.047 -8.221 9.894 1.00 96.81 91 SER A N 1
ATOM 742 C CA . SER A 1 91 ? 14.342 -7.534 9.897 1.00 96.81 91 SER A CA 1
ATOM 743 C C . SER A 1 91 ? 15.428 -8.423 10.493 1.00 96.81 91 SER A C 1
ATOM 745 O O . SER A 1 91 ? 15.124 -9.409 11.169 1.00 96.81 91 SER A O 1
ATOM 747 N N . ALA A 1 92 ? 16.690 -8.069 10.255 1.00 98.12 92 ALA 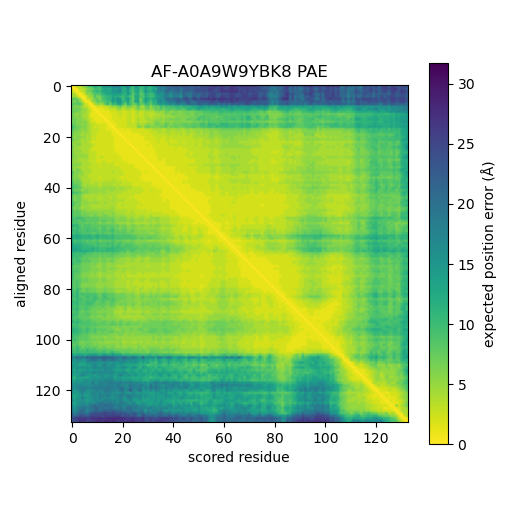A N 1
ATOM 748 C CA . ALA A 1 92 ? 17.825 -8.742 10.873 1.00 98.12 92 ALA A CA 1
ATOM 749 C C . ALA A 1 92 ? 17.786 -8.572 12.402 1.00 98.12 92 ALA A C 1
ATOM 751 O O . ALA A 1 92 ? 17.487 -7.485 12.906 1.00 98.12 92 ALA A O 1
ATOM 752 N N . ASP A 1 93 ? 18.105 -9.632 13.147 1.00 98.00 93 ASP A N 1
ATOM 753 C CA . ASP A 1 93 ? 18.217 -9.557 14.604 1.00 98.00 93 ASP A CA 1
ATOM 754 C C . ASP A 1 93 ? 19.404 -8.662 14.984 1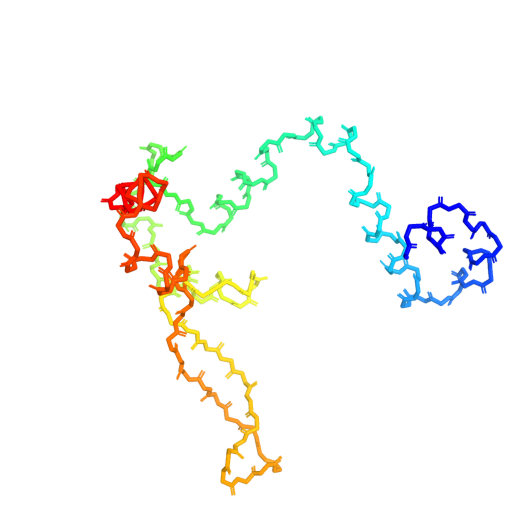.00 98.00 93 ASP A C 1
ATOM 756 O O . ASP A 1 93 ? 20.544 -8.889 14.573 1.00 98.00 93 ASP A O 1
ATOM 760 N N . LEU A 1 94 ? 19.142 -7.647 15.809 1.00 96.25 94 LEU A N 1
ATOM 761 C CA . LEU A 1 94 ? 20.161 -6.719 16.303 1.00 96.25 94 LEU A CA 1
ATOM 762 C C . LEU A 1 94 ? 21.253 -7.420 17.127 1.00 96.25 94 LEU A C 1
ATOM 764 O O . LEU A 1 94 ? 22.354 -6.887 17.256 1.00 96.25 94 LEU A O 1
ATOM 768 N N . LYS A 1 95 ? 20.961 -8.596 17.698 1.00 97.69 95 LYS A N 1
ATOM 769 C CA . LYS A 1 95 ? 21.926 -9.408 18.455 1.00 97.69 95 LYS A CA 1
ATOM 770 C C . LYS A 1 95 ? 22.703 -10.391 17.580 1.00 97.69 95 LYS A C 1
ATOM 772 O O . LYS A 1 95 ? 23.791 -10.804 17.973 1.00 97.69 95 LYS A O 1
ATOM 777 N N . ASP A 1 96 ? 22.150 -10.783 16.435 1.00 97.94 96 ASP A N 1
ATOM 778 C CA . ASP A 1 96 ? 22.736 -11.759 15.517 1.00 97.94 96 ASP A CA 1
ATOM 779 C C . ASP A 1 96 ? 22.246 -11.500 14.087 1.00 97.94 96 ASP A C 1
ATOM 781 O O . ASP A 1 96 ? 21.217 -12.016 13.651 1.00 97.94 96 ASP A O 1
ATOM 785 N N . SER A 1 97 ? 23.024 -10.732 13.324 1.00 97.56 97 SER A N 1
ATOM 786 C CA . SER A 1 97 ? 22.651 -10.305 11.971 1.00 97.56 97 SER A CA 1
ATOM 787 C C . SER A 1 97 ? 22.572 -11.44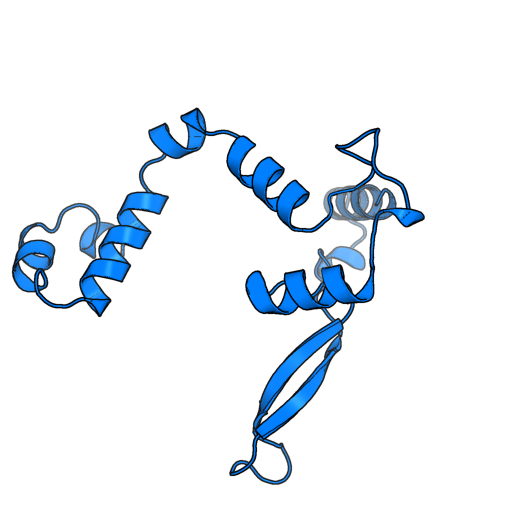0 10.943 1.00 97.56 97 SER A C 1
ATOM 789 O O . SER A 1 97 ? 22.186 -11.201 9.800 1.00 97.56 97 SER A O 1
ATOM 791 N N . THR A 1 98 ? 22.913 -12.676 11.324 1.00 98.25 98 THR A N 1
ATOM 792 C CA . THR A 1 98 ? 22.709 -13.866 10.483 1.00 98.25 98 THR A CA 1
ATOM 793 C C . THR A 1 98 ? 21.278 -14.405 10.549 1.00 98.25 98 THR A C 1
ATOM 795 O O . THR A 1 98 ? 20.902 -15.251 9.733 1.00 98.25 98 THR A O 1
ATOM 798 N N . LYS A 1 99 ? 20.465 -13.921 11.497 1.00 98.25 99 LYS A N 1
ATOM 799 C CA . LYS A 1 99 ? 19.071 -14.324 11.704 1.00 98.25 99 LYS A CA 1
ATOM 800 C C . LYS A 1 99 ? 18.122 -13.177 11.399 1.00 98.25 99 LYS A C 1
ATOM 802 O O . LYS A 1 99 ? 18.458 -12.009 11.564 1.00 98.25 99 LYS A O 1
ATOM 807 N N . ASN A 1 100 ? 16.903 -13.537 11.014 1.00 98.31 100 ASN A N 1
ATOM 808 C CA . ASN A 1 100 ? 15.792 -12.603 10.899 1.00 98.31 100 ASN A CA 1
ATOM 809 C C . ASN A 1 100 ? 14.794 -12.830 12.036 1.00 98.31 100 ASN A C 1
ATOM 811 O O . ASN A 1 100 ? 14.574 -13.967 12.456 1.00 98.31 100 ASN A O 1
ATOM 815 N N . ILE A 1 101 ? 14.159 -11.752 12.481 1.00 98.06 101 ILE A N 1
ATOM 816 C CA . ILE A 1 101 ? 13.089 -11.752 13.479 1.00 98.06 101 ILE A CA 1
ATOM 817 C C . ILE A 1 101 ? 11.888 -10.964 12.960 1.00 98.06 101 ILE A C 1
ATOM 819 O O . ILE A 1 101 ? 12.016 -10.111 12.079 1.00 98.06 101 ILE A O 1
ATOM 823 N N . ILE A 1 102 ? 10.717 -11.251 13.523 1.00 96.75 102 ILE A N 1
ATOM 824 C CA . ILE A 1 102 ? 9.549 -10.385 13.372 1.00 96.75 102 ILE A CA 1
ATOM 825 C C . ILE A 1 102 ? 9.727 -9.221 14.341 1.00 96.75 102 ILE A C 1
ATOM 827 O O . ILE A 1 102 ? 9.898 -9.429 15.543 1.00 96.75 102 ILE A O 1
ATOM 831 N N . VAL A 1 103 ? 9.685 -8.008 13.809 1.00 95.50 103 VAL A N 1
ATOM 832 C CA . VAL A 1 103 ? 9.731 -6.771 14.582 1.00 95.50 103 VAL A CA 1
ATOM 833 C C . VAL A 1 103 ? 8.329 -6.194 14.646 1.00 95.50 103 VAL A C 1
ATOM 835 O O . VAL A 1 103 ? 7.664 -6.089 13.619 1.00 95.50 103 VAL A O 1
ATOM 838 N N . LEU A 1 104 ? 7.906 -5.822 15.853 1.00 94.50 104 LEU A N 1
ATOM 839 C CA . LEU A 1 104 ? 6.719 -5.013 16.101 1.00 94.50 104 LEU A CA 1
ATOM 840 C C . LEU A 1 104 ? 7.178 -3.613 16.498 1.00 94.50 104 LEU A C 1
ATOM 842 O O . LEU A 1 104 ? 8.007 -3.477 17.397 1.00 94.50 104 LEU A O 1
ATOM 846 N N . ASP A 1 105 ? 6.653 -2.596 15.825 1.00 92.75 105 ASP A N 1
ATOM 847 C CA . ASP A 1 105 ? 7.033 -1.199 16.033 1.00 92.75 105 ASP A CA 1
ATOM 848 C C . ASP A 1 105 ? 5.803 -0.285 15.972 1.00 92.75 105 ASP A C 1
ATOM 850 O O . ASP A 1 105 ? 4.746 -0.668 15.457 1.00 92.75 105 ASP A O 1
ATOM 854 N N . GLN A 1 106 ? 5.930 0.935 16.487 1.00 88.81 106 GLN A N 1
ATOM 855 C CA . GLN A 1 106 ? 4.905 1.958 16.311 1.00 88.81 106 GLN A CA 1
ATOM 856 C C . GLN A 1 106 ? 4.653 2.201 14.818 1.00 88.81 106 GLN A C 1
ATOM 858 O O . GLN A 1 106 ? 5.580 2.202 14.004 1.00 88.81 106 GLN A O 1
ATOM 863 N N . SER A 1 107 ? 3.392 2.414 14.443 1.00 86.06 107 SER A N 1
ATOM 864 C CA . SER A 1 107 ? 3.100 2.862 13.085 1.00 86.06 107 SER A CA 1
ATOM 865 C C . SER A 1 107 ? 3.382 4.359 12.905 1.00 86.06 107 SER A C 1
ATOM 867 O O . SER A 1 107 ? 3.588 5.104 13.868 1.00 86.06 107 SER A O 1
ATOM 869 N N . GLY A 1 108 ? 3.396 4.807 11.651 1.00 73.00 108 GLY A N 1
ATOM 870 C CA . GLY A 1 108 ? 3.413 6.220 11.309 1.00 73.00 108 GLY A CA 1
ATOM 871 C C . GLY A 1 108 ? 2.059 6.865 11.596 1.00 73.00 108 GLY A C 1
ATOM 872 O O . GLY A 1 108 ? 1.022 6.374 11.160 1.00 73.00 108 GLY A O 1
ATOM 873 N N . LEU A 1 109 ? 2.074 7.997 12.299 1.00 73.50 109 LEU A N 1
ATOM 874 C CA . LEU A 1 109 ? 0.928 8.900 12.329 1.00 73.50 109 LEU A CA 1
ATOM 875 C C . LEU A 1 109 ? 0.788 9.567 10.954 1.00 73.50 109 LEU A C 1
ATOM 877 O O . LEU A 1 109 ? 1.788 9.849 10.294 1.00 73.50 109 LEU A O 1
ATOM 881 N N . ALA A 1 110 ? -0.444 9.886 10.549 1.00 75.50 110 ALA A N 1
ATOM 882 C CA . ALA A 1 110 ? -0.716 10.610 9.301 1.00 75.50 110 ALA A CA 1
ATOM 883 C C . ALA A 1 110 ? -0.035 11.997 9.240 1.00 75.50 110 ALA A C 1
ATOM 885 O O . ALA A 1 110 ? 0.079 12.598 8.174 1.00 75.50 110 ALA A O 1
ATOM 886 N N . ILE A 1 111 ? 0.440 12.496 10.384 1.00 79.38 111 ILE A N 1
ATOM 887 C CA . ILE A 1 111 ? 1.183 13.745 10.534 1.00 79.38 111 ILE A CA 1
ATOM 888 C C . ILE A 1 111 ? 2.495 13.515 11.264 1.00 79.38 111 ILE A C 1
ATOM 890 O O . ILE A 1 111 ? 2.606 12.665 12.147 1.00 79.38 111 ILE A O 1
ATOM 894 N N . SER A 1 112 ? 3.495 14.327 10.932 1.00 79.12 112 SER A N 1
ATOM 895 C CA . SER A 1 112 ? 4.738 14.315 11.690 1.00 79.12 112 SER A CA 1
ATOM 896 C C . SER A 1 112 ? 4.499 14.821 13.122 1.00 79.12 112 SER A C 1
ATOM 898 O O . SER A 1 112 ? 3.674 15.718 13.331 1.00 79.12 112 SER A O 1
ATOM 900 N N . PRO A 1 113 ? 5.254 14.324 14.118 1.00 75.81 113 PRO A N 1
ATOM 901 C CA . PRO A 1 113 ? 5.200 14.860 15.478 1.00 75.81 113 PRO A CA 1
ATOM 902 C C . PRO A 1 113 ? 5.453 16.373 15.524 1.00 75.81 113 PRO A C 1
ATOM 904 O O . PRO A 1 113 ? 4.825 17.095 16.290 1.00 75.81 113 PRO A O 1
ATOM 907 N N . GLU A 1 114 ? 6.333 16.877 14.657 1.00 77.25 114 GLU A N 1
ATOM 908 C CA . GLU A 1 114 ? 6.588 18.312 14.527 1.00 77.25 114 GLU A CA 1
ATOM 909 C C . GLU A 1 114 ? 5.345 19.081 14.057 1.00 77.25 114 GLU A C 1
ATOM 911 O O . GLU A 1 114 ? 5.054 20.151 14.587 1.00 77.25 114 GLU A O 1
ATOM 916 N N . ALA A 1 115 ? 4.603 18.545 13.083 1.00 77.31 115 ALA A N 1
ATOM 917 C CA . ALA A 1 115 ? 3.371 19.158 12.604 1.00 77.31 115 ALA A CA 1
ATOM 918 C C . ALA A 1 115 ? 2.279 19.158 13.683 1.00 77.31 115 ALA A C 1
ATOM 920 O O . ALA A 1 115 ? 1.561 20.147 13.810 1.00 77.3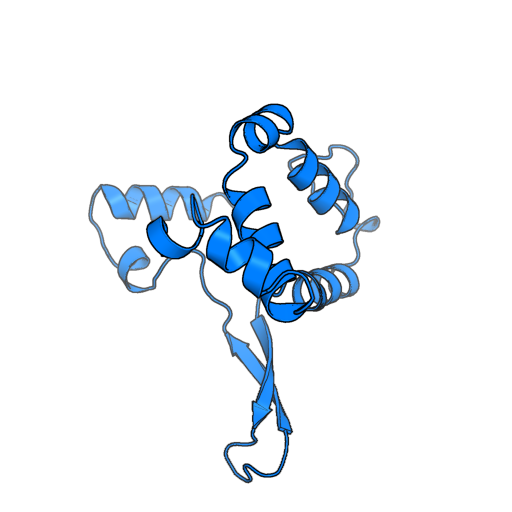1 115 ALA A O 1
ATOM 921 N N . PHE A 1 116 ? 2.201 18.096 14.489 1.00 74.88 116 PHE A N 1
ATOM 922 C CA . PHE A 1 116 ? 1.259 17.994 15.605 1.00 74.88 116 PHE A CA 1
ATOM 923 C C . PHE A 1 116 ? 1.528 19.022 16.714 1.00 74.88 116 PHE A C 1
ATOM 925 O O . PHE A 1 116 ? 0.601 19.566 17.302 1.00 74.88 116 PHE A O 1
ATOM 932 N N . LEU A 1 117 ? 2.801 19.311 17.000 1.00 82.00 117 LEU A N 1
ATOM 933 C CA . LEU A 1 117 ? 3.198 20.187 18.109 1.00 82.00 117 LEU A CA 1
ATOM 934 C C . LEU A 1 117 ? 3.231 21.683 17.741 1.00 82.00 117 LEU A C 1
ATOM 936 O O . LEU A 1 117 ? 3.472 22.530 18.605 1.00 82.00 117 LEU A O 1
ATOM 940 N N . LYS A 1 118 ? 3.021 22.039 16.468 1.00 84.38 118 LYS A N 1
ATOM 941 C CA . LYS A 1 118 ? 3.077 23.427 15.990 1.00 84.38 118 LYS A CA 1
ATOM 942 C C . LYS A 1 118 ? 1.715 24.118 16.075 1.00 84.38 118 LYS A C 1
ATOM 944 O O . LYS A 1 118 ? 0.761 23.717 15.428 1.00 84.38 118 LYS A O 1
ATOM 949 N N . ASN A 1 119 ? 1.671 25.282 16.724 1.00 84.44 119 ASN A N 1
ATOM 950 C CA . ASN A 1 119 ? 0.457 26.107 16.859 1.00 84.44 119 ASN A CA 1
ATOM 951 C C . ASN A 1 119 ? 0.328 27.216 15.801 1.00 84.44 119 ASN A C 1
ATOM 953 O O . ASN A 1 119 ? -0.117 28.327 16.086 1.00 84.44 119 ASN A O 1
ATOM 957 N N . THR A 1 120 ? 0.740 26.958 14.562 1.00 87.88 120 THR A N 1
ATOM 958 C CA . THR A 1 120 ? 0.462 27.914 13.472 1.00 87.88 120 THR A CA 1
ATOM 959 C C . THR A 1 120 ? -0.978 27.748 12.982 1.00 87.88 120 THR A C 1
ATOM 961 O O . THR A 1 120 ? -1.520 26.647 13.060 1.00 87.88 120 THR A O 1
ATOM 964 N N . SER A 1 121 ? -1.541 28.765 12.331 1.00 85.94 121 SER A N 1
ATOM 965 C CA . SER A 1 121 ? -2.871 28.682 11.707 1.00 85.94 121 SER A CA 1
ATOM 966 C C . SER A 1 121 ? -3.039 27.529 10.704 1.00 85.94 121 SER A C 1
ATOM 968 O O . SER A 1 121 ? -4.146 27.024 10.550 1.00 85.94 121 SER A O 1
ATOM 970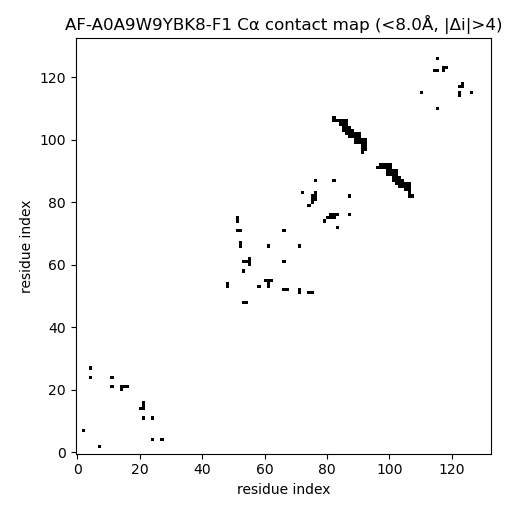 N N . TYR A 1 122 ? -1.967 27.101 10.027 1.00 84.50 122 TYR A N 1
ATOM 971 C CA . TYR A 1 122 ? -1.978 25.930 9.145 1.00 84.50 122 TYR A CA 1
ATOM 972 C C . TYR A 1 122 ? -2.092 24.624 9.942 1.00 84.50 122 TYR A C 1
ATOM 974 O O . TYR A 1 122 ? -3.014 23.84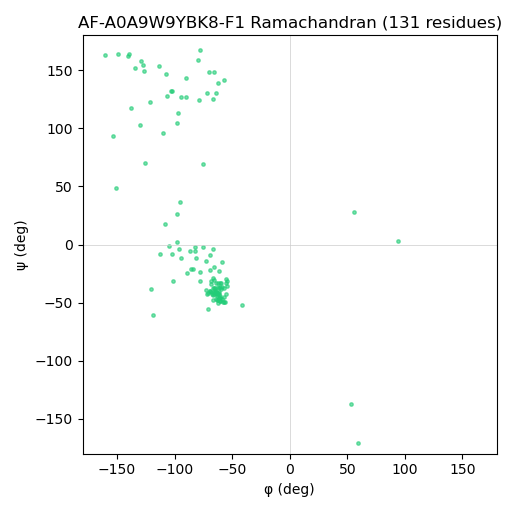4 9.737 1.00 84.50 122 TYR A O 1
ATOM 982 N N . HIS A 1 123 ? -1.176 24.415 10.885 1.00 83.50 123 HIS A N 1
ATOM 983 C CA . HIS A 1 123 ? -1.080 23.187 11.675 1.00 83.50 123 HIS A CA 1
ATOM 984 C C . HIS A 1 123 ? -2.289 22.960 12.601 1.00 83.50 123 HIS A C 1
ATOM 986 O O . HIS A 1 123 ? -2.696 21.817 12.774 1.00 83.50 123 HIS A O 1
ATOM 992 N N . ILE A 1 124 ? -2.933 24.025 13.099 1.00 82.12 124 ILE A N 1
ATOM 993 C CA . ILE A 1 124 ? -4.197 23.915 13.850 1.00 82.12 124 ILE A CA 1
ATOM 994 C C . ILE A 1 124 ? -5.295 23.296 12.973 1.00 82.12 124 ILE A C 1
ATOM 996 O O . ILE A 1 124 ? -5.931 22.336 13.384 1.00 82.12 124 ILE A O 1
ATOM 1000 N N . LYS A 1 125 ? -5.453 23.761 11.723 1.00 81.50 125 LYS A N 1
ATOM 1001 C CA . LYS A 1 125 ? -6.439 23.188 10.786 1.00 81.50 125 LYS A CA 1
ATOM 1002 C C . LYS A 1 125 ? -6.160 21.720 10.466 1.00 81.50 125 LYS A C 1
ATOM 1004 O O . LYS A 1 125 ? -7.093 20.947 10.286 1.00 81.50 125 LYS A O 1
ATOM 1009 N N . VAL A 1 126 ? -4.882 21.352 10.366 1.00 79.56 126 VAL A N 1
ATOM 1010 C CA . VAL A 1 126 ? -4.466 19.960 10.148 1.00 79.56 126 VAL A CA 1
ATOM 1011 C C . VAL A 1 126 ? -4.815 19.098 11.364 1.00 79.56 126 VAL A C 1
ATOM 1013 O O . VAL A 1 126 ? -5.350 18.007 11.190 1.00 79.56 126 VAL A O 1
ATOM 1016 N N . GLY A 1 127 ? -4.562 19.593 12.580 1.00 73.81 127 GLY A N 1
ATOM 1017 C CA . GLY A 1 127 ? -4.941 18.915 13.822 1.00 73.81 127 GLY A CA 1
ATOM 1018 C C . GLY A 1 127 ? -6.452 18.718 13.948 1.00 73.81 127 GLY A C 1
ATOM 1019 O O . GLY A 1 127 ? -6.896 17.605 14.218 1.00 73.81 127 GLY A O 1
ATOM 1020 N N . ASP A 1 128 ? -7.238 19.760 13.665 1.00 75.38 128 ASP A N 1
ATOM 1021 C CA . ASP A 1 128 ? -8.703 19.700 13.715 1.00 75.38 128 ASP A CA 1
ATOM 1022 C C . ASP A 1 128 ? -9.269 18.677 12.720 1.00 75.38 128 ASP A C 1
ATOM 1024 O O . ASP A 1 128 ? -10.178 17.928 13.061 1.00 75.38 128 ASP A O 1
ATOM 1028 N N . ALA A 1 129 ? -8.719 18.596 11.504 1.00 70.56 129 ALA A N 1
ATOM 1029 C CA . ALA A 1 129 ? -9.173 17.638 10.493 1.00 70.56 129 ALA A CA 1
ATOM 1030 C C . ALA A 1 129 ? -8.899 16.171 10.876 1.00 70.56 129 ALA A C 1
ATOM 1032 O O . ALA A 1 129 ? -9.644 15.284 10.468 1.00 70.56 129 ALA A O 1
ATOM 1033 N N . LEU A 1 130 ? -7.848 15.911 11.660 1.00 64.62 130 LEU A N 1
ATOM 1034 C CA . LEU A 1 130 ? -7.479 14.565 12.112 1.00 64.62 130 LEU A CA 1
ATOM 1035 C C . LEU A 1 130 ? -8.239 14.109 13.355 1.00 64.62 130 LEU A C 1
ATOM 1037 O O . LEU A 1 130 ? -8.342 12.912 13.577 1.00 64.62 130 LEU A O 1
ATOM 1041 N N . ALA A 1 131 ? -8.789 15.035 14.142 1.00 57.34 131 ALA A N 1
ATOM 1042 C CA . ALA A 1 131 ? -9.618 14.711 15.303 1.00 57.34 131 ALA A CA 1
ATOM 1043 C C . ALA A 1 131 ? -11.043 14.244 14.932 1.00 57.34 131 ALA A C 1
ATOM 1045 O O . ALA A 1 131 ? -11.839 13.950 15.822 1.00 57.34 131 ALA A O 1
ATOM 1046 N N . VAL A 1 132 ? -11.381 14.230 13.636 1.00 41.81 132 VAL A N 1
ATOM 1047 C CA . VAL A 1 132 ? -12.719 13.907 13.099 1.00 41.81 132 VAL A CA 1
ATOM 1048 C C . VAL A 1 132 ? -12.772 12.505 12.463 1.00 41.81 132 VAL A C 1
ATOM 1050 O O . VAL A 1 132 ? -13.839 12.073 12.031 1.00 41.81 132 VAL A O 1
ATOM 1053 N N . ILE A 1 133 ? -11.650 11.777 12.435 1.00 44.94 133 ILE A N 1
ATOM 1054 C CA . ILE A 1 133 ? -11.599 10.335 12.134 1.00 44.94 133 ILE A CA 1
ATOM 1055 C C . ILE A 1 133 ? -11.458 9.589 13.459 1.00 44.94 133 ILE A C 1
ATOM 1057 O O . ILE A 1 133 ? -12.199 8.602 13.652 1.00 44.94 133 ILE A O 1
#

InterPro domains:
  IPR000718 Peptidase M13 [PS51885] (1-133)
  IPR008753 Peptidase M13, N-terminal domain [PF05649] (11-119)
  IPR042089 Peptidase M13, domain 2 [G3DSA:1.10.1380.10] (1-131)

Mean predicted aligned error: 7.47 Å